Protein AF-T0NHZ6-F1 (afdb_monomer_lite)

Sequence (101 aa):
MACGNTIKGKNELISWKSNNWYEREDGLIEIINFSCERIVLNEKYKLIWEAIDYEIDVEELWEFCKNTFDKEEFIERLELMTEKDIICIENKDDSYNRLFG

pLDDT: mean 86.61, std 16.37, range [36.56, 97.88]

Radius of gyration: 13.78 Å; chains: 1; bounding box: 25×46×28 Å

Foldseek 3Di:
DQPPDQCPQPQKKKFFQFPAWDQDPVRWIWTQAPVRDIDTDDPLLRQLVVLCVGMDRSNSSCVSCVVPDPPVRVSVSVVVCSVVRGMDMDRNVVVVVVVPD

Secondary structure (DSSP, 8-state):
--------STTEEEEES---EEE-TTS-EEEE-TT--EEEEPHHHHHHHHHHTTEEEHHHHHHHHTTTS-HHHHHHHHHHHHHTTSEEEEEHHHHHHHHH-

Structure (mmCIF, N/CA/C/O backbone):
data_AF-T0NHZ6-F1
#
_entry.id   AF-T0NHZ6-F1
#
loop_
_atom_site.group_PDB
_atom_site.id
_atom_site.type_symbol
_atom_site.label_atom_id
_atom_site.label_alt_id
_atom_site.label_comp_id
_atom_site.label_asym_id
_atom_site.label_entity_id
_atom_site.label_seq_id
_atom_site.pdbx_PDB_ins_code
_atom_site.Cartn_x
_atom_site.Cartn_y
_atom_site.Cartn_z
_atom_site.occupancy
_atom_site.B_iso_or_equiv
_atom_site.auth_seq_id
_atom_site.auth_comp_id
_atom_site.auth_asym_id
_atom_site.auth_atom_id
_atom_site.pdbx_PDB_model_num
ATOM 1 N N . MET A 1 1 ? 8.150 17.021 -6.174 1.00 38.72 1 MET A N 1
ATOM 2 C CA . MET A 1 1 ? 7.147 17.381 -5.151 1.00 38.72 1 MET A CA 1
ATOM 3 C C . MET A 1 1 ? 6.856 16.113 -4.379 1.00 38.72 1 MET A C 1
ATOM 5 O O . MET A 1 1 ? 6.309 15.194 -4.966 1.00 38.72 1 MET A O 1
ATOM 9 N N . ALA A 1 2 ? 7.347 16.013 -3.147 1.00 36.56 2 ALA A N 1
ATOM 10 C CA . ALA A 1 2 ? 7.106 14.853 -2.298 1.00 36.56 2 ALA A CA 1
ATOM 11 C C . ALA A 1 2 ? 5.736 15.028 -1.628 1.00 36.56 2 ALA A C 1
ATOM 13 O O . ALA A 1 2 ? 5.526 16.023 -0.933 1.00 36.56 2 ALA A O 1
ATOM 14 N N . CYS A 1 3 ? 4.805 14.105 -1.869 1.00 43.16 3 CYS A N 1
ATOM 15 C CA . CYS A 1 3 ? 3.558 14.011 -1.115 1.00 43.16 3 CYS A CA 1
ATOM 16 C C . CYS A 1 3 ? 3.887 13.431 0.265 1.00 43.16 3 CYS A C 1
ATOM 18 O O . CYS A 1 3 ? 3.837 12.226 0.462 1.00 43.16 3 CYS A O 1
ATOM 20 N N . GLY A 1 4 ? 4.312 14.285 1.193 1.00 44.97 4 GLY A N 1
ATOM 21 C CA . GLY A 1 4 ? 4.453 13.941 2.605 1.00 44.97 4 GLY A CA 1
ATOM 22 C C . GLY A 1 4 ? 3.280 14.521 3.379 1.00 44.97 4 GLY A C 1
ATOM 23 O O . GLY A 1 4 ? 3.423 15.582 3.977 1.00 44.97 4 GLY A O 1
ATOM 24 N N . ASN A 1 5 ? 2.125 13.860 3.331 1.00 53.09 5 ASN A N 1
ATOM 25 C CA . ASN A 1 5 ? 0.998 14.161 4.208 1.00 53.09 5 ASN A CA 1
ATOM 26 C C . ASN A 1 5 ? 0.732 12.925 5.067 1.00 53.09 5 ASN A C 1
ATOM 28 O O . ASN A 1 5 ? 0.470 11.850 4.540 1.00 53.09 5 ASN A O 1
ATOM 32 N N . THR A 1 6 ? 0.824 13.088 6.388 1.00 61.16 6 THR A N 1
ATOM 33 C CA . THR A 1 6 ? 0.359 12.101 7.368 1.00 61.16 6 THR A CA 1
ATOM 34 C C . THR A 1 6 ? -1.088 11.734 7.053 1.00 61.16 6 THR A C 1
ATOM 36 O O . THR A 1 6 ? -1.927 12.634 7.004 1.00 61.16 6 THR A O 1
ATOM 39 N N . ILE A 1 7 ? -1.366 10.445 6.856 1.00 66.00 7 ILE A N 1
ATOM 40 C CA . ILE A 1 7 ? -2.695 9.922 6.513 1.00 66.00 7 ILE A CA 1
ATOM 41 C C . ILE A 1 7 ? -3.667 10.264 7.648 1.00 66.00 7 ILE A C 1
ATOM 43 O O . ILE A 1 7 ? -3.497 9.813 8.785 1.00 66.00 7 ILE A O 1
ATOM 47 N N . LYS A 1 8 ? -4.680 11.091 7.369 1.00 64.81 8 LYS A N 1
ATOM 48 C CA . LYS A 1 8 ? -5.696 11.505 8.357 1.00 64.81 8 LYS A CA 1
ATOM 49 C C . LYS A 1 8 ? -6.967 10.661 8.283 1.00 64.81 8 LYS A C 1
ATOM 51 O O . LYS A 1 8 ? -7.797 10.737 9.192 1.00 64.81 8 LYS A O 1
ATOM 56 N N . GLY A 1 9 ? -7.126 9.857 7.237 1.00 62.38 9 GLY A N 1
ATOM 57 C CA . GLY A 1 9 ? -8.225 8.917 7.033 1.00 62.38 9 GLY A CA 1
ATOM 58 C C . GLY A 1 9 ? -9.494 9.545 6.459 1.00 62.38 9 GLY A C 1
ATOM 59 O O . GLY A 1 9 ? -10.162 8.903 5.664 1.00 62.38 9 GLY A O 1
ATOM 60 N N . LYS A 1 10 ? -9.825 10.797 6.801 1.00 69.69 10 LYS A N 1
ATOM 61 C CA . LYS A 1 10 ? -11.023 11.489 6.292 1.00 69.69 10 LYS A CA 1
ATOM 62 C C . LYS A 1 10 ? -10.731 12.302 5.037 1.00 69.69 10 LYS A C 1
ATOM 64 O O . LYS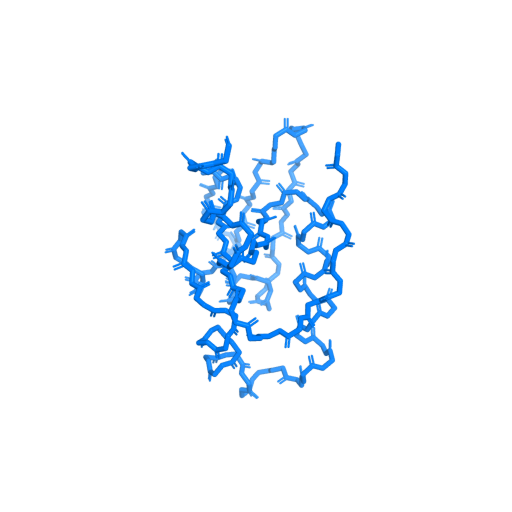 A 1 10 ? -9.784 13.084 5.033 1.00 69.69 10 LYS A O 1
ATOM 69 N N . ASN A 1 11 ? -11.615 12.187 4.042 1.00 81.44 11 ASN A N 1
ATOM 70 C CA . ASN A 1 11 ? -11.543 12.886 2.752 1.00 81.44 11 ASN A CA 1
ATOM 71 C C . ASN A 1 11 ? -10.262 12.585 1.954 1.00 81.44 11 ASN A C 1
ATOM 73 O O . ASN A 1 11 ? -9.803 13.429 1.189 1.00 81.44 11 ASN A O 1
ATOM 77 N N . GLU A 1 12 ? -9.681 11.398 2.118 1.00 90.00 12 GLU A N 1
ATOM 78 C CA . GLU A 1 12 ? -8.493 10.967 1.381 1.00 90.00 12 GLU A CA 1
ATOM 79 C C . GLU A 1 12 ? -8.853 9.813 0.433 1.00 90.00 12 GLU A C 1
ATOM 81 O O . GLU A 1 12 ? -9.505 8.851 0.841 1.00 90.00 12 GLU A O 1
ATOM 86 N N . LEU A 1 13 ? -8.429 9.924 -0.828 1.00 92.94 13 LEU A N 1
ATOM 87 C CA . LEU A 1 13 ? -8.479 8.862 -1.833 1.00 92.94 13 LEU A CA 1
ATOM 88 C C . LEU A 1 13 ? -7.102 8.240 -1.984 1.00 92.94 13 LEU A C 1
ATOM 90 O O . LEU A 1 13 ? -6.097 8.951 -2.013 1.00 92.94 13 LEU A O 1
ATOM 94 N N . ILE A 1 14 ? -7.075 6.923 -2.137 1.00 93.94 14 ILE A N 1
ATOM 95 C CA . ILE A 1 14 ? -5.896 6.175 -2.547 1.00 93.94 14 ILE A CA 1
ATOM 96 C C . ILE A 1 14 ? -6.119 5.710 -3.974 1.00 93.94 14 ILE A C 1
ATOM 98 O O . ILE A 1 14 ? -7.149 5.113 -4.265 1.00 93.94 14 ILE A O 1
ATOM 102 N N . SER A 1 15 ? -5.137 5.923 -4.842 1.00 95.62 15 SER A N 1
ATOM 103 C CA . SER A 1 15 ? -5.163 5.409 -6.210 1.00 95.62 15 SER A CA 1
ATOM 104 C C . SER A 1 15 ? -3.845 4.753 -6.590 1.00 95.62 15 SER A C 1
ATOM 106 O O . SER A 1 15 ? -2.779 5.060 -6.041 1.00 95.62 15 SER A O 1
ATOM 108 N N . TRP A 1 16 ? -3.897 3.818 -7.534 1.00 95.88 16 TRP A N 1
ATOM 109 C CA . TRP A 1 16 ? -2.683 3.256 -8.114 1.00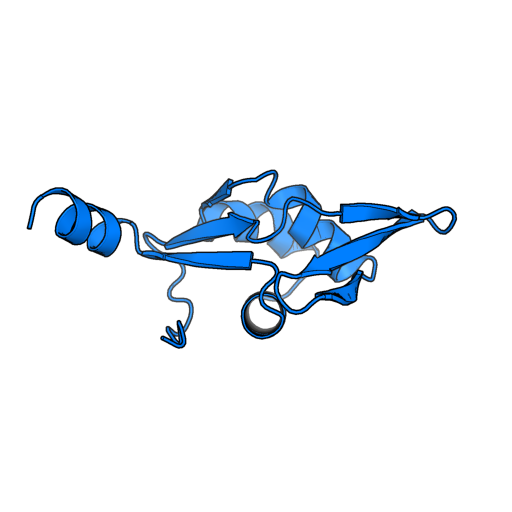 95.88 16 TRP A CA 1
ATOM 110 C C . TRP A 1 16 ? -1.925 4.325 -8.897 1.00 95.88 16 TRP A C 1
ATOM 112 O O . TRP A 1 16 ? -2.484 5.036 -9.730 1.00 95.88 16 TRP A O 1
ATOM 122 N N . LYS A 1 17 ? -0.611 4.396 -8.684 1.00 93.88 17 LYS A N 1
ATOM 123 C CA . LYS A 1 17 ? 0.273 5.192 -9.540 1.00 93.88 17 LYS A CA 1
ATOM 124 C C . LYS A 1 17 ? 0.716 4.422 -10.771 1.00 93.88 17 LYS A C 1
ATOM 126 O O . LYS A 1 17 ? 0.829 5.011 -11.839 1.00 93.88 17 LYS A O 1
ATOM 131 N N . SER A 1 18 ? 0.966 3.121 -10.639 1.00 89.62 18 SER A N 1
ATOM 132 C CA . SER A 1 18 ? 1.446 2.292 -11.745 1.00 89.62 18 SER A CA 1
ATOM 133 C C . SER A 1 18 ? 0.399 1.279 -12.193 1.00 89.62 18 SER A C 1
ATOM 135 O O . SER A 1 18 ? -0.055 0.452 -11.410 1.00 89.62 18 SER A O 1
ATOM 137 N N . ASN A 1 19 ? 0.098 1.294 -13.493 1.00 90.12 19 ASN A N 1
ATOM 138 C CA . ASN A 1 19 ? -0.680 0.247 -14.163 1.00 90.12 19 ASN A CA 1
ATOM 139 C C . ASN A 1 19 ? 0.208 -0.884 -14.709 1.00 90.12 19 ASN A C 1
ATOM 141 O O . ASN A 1 19 ? -0.291 -1.801 -15.355 1.00 90.12 19 ASN A O 1
ATOM 145 N N . ASN A 1 20 ? 1.526 -0.809 -14.504 1.00 94.44 20 ASN A N 1
ATOM 146 C CA . ASN A 1 20 ? 2.461 -1.825 -14.967 1.00 94.44 20 ASN A CA 1
ATOM 147 C C . ASN A 1 20 ? 2.714 -2.843 -13.855 1.00 94.44 20 ASN A C 1
ATOM 149 O O . ASN A 1 20 ? 3.717 -2.772 -13.142 1.00 94.44 20 ASN A O 1
ATOM 153 N N . TRP A 1 21 ? 1.768 -3.759 -13.694 1.00 96.50 21 TRP A N 1
ATOM 154 C CA . TRP A 1 21 ? 1.842 -4.831 -12.715 1.00 96.50 21 TRP A CA 1
ATOM 155 C C . TRP A 1 21 ? 1.292 -6.136 -13.285 1.00 96.50 21 TRP A C 1
ATOM 157 O O . TRP A 1 21 ? 0.541 -6.140 -14.261 1.00 96.50 21 TRP A O 1
ATOM 167 N N . TYR A 1 22 ? 1.693 -7.252 -12.685 1.00 96.38 22 TYR A N 1
ATOM 168 C CA . TYR A 1 22 ? 1.172 -8.576 -13.010 1.00 96.38 22 TYR A CA 1
ATOM 169 C C . TYR A 1 22 ? 1.281 -9.514 -11.805 1.00 96.38 22 TYR A C 1
ATOM 171 O O . TYR A 1 22 ? 2.116 -9.321 -10.917 1.00 96.38 22 TYR A O 1
ATOM 179 N N . GLU A 1 23 ? 0.443 -10.549 -11.786 1.00 96.38 23 GLU A N 1
ATOM 180 C CA . GLU A 1 23 ? 0.572 -11.662 -10.847 1.00 96.38 23 GLU A CA 1
ATOM 181 C C . GLU A 1 23 ? 1.615 -12.662 -11.367 1.00 96.38 23 GLU A C 1
ATOM 183 O O . GLU A 1 23 ? 1.606 -13.063 -12.534 1.00 96.38 23 GLU A O 1
ATOM 188 N N . ARG A 1 24 ? 2.558 -13.029 -10.503 1.00 95.69 24 ARG A N 1
ATOM 189 C CA . ARG A 1 24 ? 3.646 -13.970 -10.776 1.00 95.69 24 ARG A CA 1
ATOM 190 C C . ARG A 1 24 ? 3.173 -15.415 -10.608 1.00 95.69 24 ARG A C 1
ATOM 192 O O . ARG A 1 24 ? 2.154 -15.694 -9.988 1.00 95.69 24 ARG A O 1
ATOM 199 N N . GLU A 1 25 ? 3.973 -16.360 -11.101 1.00 95.25 25 GLU A N 1
ATOM 200 C CA . GLU A 1 25 ? 3.699 -17.801 -10.964 1.00 95.25 25 GLU A CA 1
ATOM 201 C C . GLU A 1 25 ? 3.631 -18.284 -9.504 1.00 95.25 25 GLU A C 1
ATOM 203 O O . GLU A 1 25 ? 2.987 -19.290 -9.220 1.00 95.25 25 GLU A O 1
ATOM 208 N N . ASP A 1 26 ? 4.285 -17.574 -8.578 1.00 93.75 26 ASP A N 1
ATOM 209 C CA . ASP A 1 26 ? 4.236 -17.848 -7.138 1.00 93.75 26 ASP A CA 1
ATOM 210 C C . ASP A 1 26 ? 3.011 -17.228 -6.439 1.00 93.75 26 ASP A C 1
ATOM 212 O O . ASP A 1 26 ? 2.885 -17.350 -5.223 1.00 93.75 26 ASP A O 1
ATOM 216 N N . GLY A 1 27 ? 2.102 -16.594 -7.189 1.00 92.69 27 GLY A N 1
ATOM 217 C CA . GLY A 1 27 ? 0.895 -15.951 -6.668 1.00 92.69 27 GLY A CA 1
ATOM 218 C C . GLY A 1 27 ? 1.133 -14.571 -6.051 1.00 92.69 27 GLY A C 1
ATOM 219 O O . GLY A 1 27 ? 0.196 -13.966 -5.537 1.00 92.69 27 GLY A O 1
ATOM 220 N N . LEU A 1 28 ? 2.359 -14.042 -6.089 1.00 95.38 28 LEU A N 1
ATOM 221 C CA . LEU A 1 28 ? 2.658 -12.686 -5.622 1.00 95.38 28 LEU A CA 1
ATOM 222 C C . LEU A 1 28 ? 2.448 -11.656 -6.736 1.00 95.38 28 LEU A C 1
ATOM 224 O O . LEU A 1 28 ? 2.509 -11.980 -7.919 1.00 95.38 28 LEU A O 1
ATOM 228 N N . ILE A 1 29 ? 2.264 -10.389 -6.369 1.00 97.19 29 ILE A N 1
ATOM 229 C CA . ILE A 1 29 ? 2.166 -9.291 -7.341 1.00 97.19 29 ILE A CA 1
ATOM 230 C C . ILE A 1 29 ? 3.540 -8.645 -7.531 1.00 97.19 29 ILE A C 1
ATOM 232 O O . ILE A 1 29 ? 4.218 -8.323 -6.554 1.00 97.19 29 ILE A O 1
ATOM 236 N N . GLU A 1 30 ? 3.945 -8.427 -8.782 1.00 97.88 30 GLU A N 1
ATOM 237 C CA . GLU A 1 30 ? 5.087 -7.578 -9.136 1.00 97.88 30 GLU A CA 1
ATOM 238 C C . GLU A 1 30 ? 4.601 -6.303 -9.816 1.00 97.88 30 GLU A C 1
ATOM 240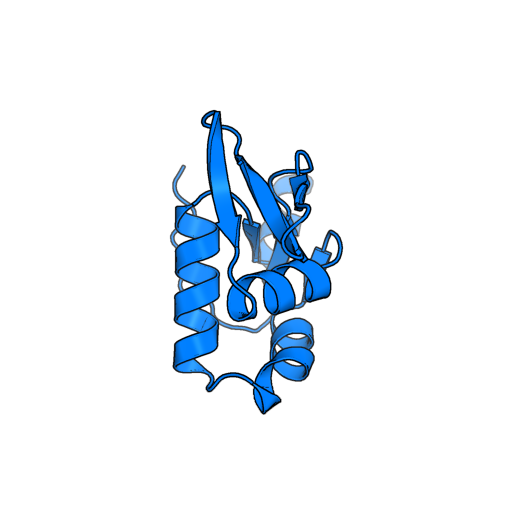 O O . GLU A 1 30 ? 3.817 -6.350 -10.762 1.00 97.88 30 GLU A O 1
ATOM 245 N N . ILE A 1 31 ? 5.097 -5.166 -9.335 1.00 97.81 31 ILE A N 1
ATOM 246 C CA . ILE A 1 31 ? 4.815 -3.835 -9.868 1.00 97.81 31 ILE A CA 1
ATOM 247 C C . ILE A 1 31 ? 6.124 -3.232 -10.355 1.00 97.81 31 ILE A C 1
ATOM 249 O O . ILE A 1 31 ? 7.134 -3.254 -9.649 1.00 97.81 31 ILE A O 1
ATOM 253 N N . ILE A 1 32 ? 6.096 -2.649 -11.547 1.00 96.25 32 ILE A N 1
ATOM 254 C CA . ILE A 1 32 ? 7.177 -1.815 -12.062 1.00 96.25 32 ILE A CA 1
ATOM 255 C C . ILE A 1 32 ? 6.744 -0.359 -11.876 1.00 96.25 32 ILE A C 1
ATOM 257 O O . ILE A 1 32 ? 5.799 0.097 -12.525 1.00 96.25 32 ILE A O 1
ATOM 261 N N . ASN A 1 33 ? 7.389 0.373 -10.965 1.00 93.56 33 ASN A N 1
ATOM 262 C CA . ASN A 1 33 ? 7.051 1.781 -10.720 1.00 93.56 33 ASN A CA 1
ATOM 263 C C . ASN A 1 33 ? 7.608 2.709 -11.822 1.00 93.56 33 ASN A C 1
ATOM 265 O O . ASN A 1 33 ? 8.344 2.281 -12.717 1.00 93.56 33 ASN A O 1
ATOM 269 N N . PHE A 1 34 ? 7.293 4.007 -11.756 1.00 90.06 34 PHE A N 1
ATOM 270 C CA . PHE A 1 34 ? 7.770 4.992 -12.741 1.00 90.06 34 PHE A CA 1
ATOM 271 C C . PHE A 1 34 ? 9.290 5.181 -12.748 1.00 90.06 34 PHE A C 1
ATOM 273 O O . PHE A 1 34 ? 9.853 5.625 -13.749 1.00 90.06 34 PHE A O 1
ATOM 280 N N . SER A 1 35 ? 9.964 4.798 -11.663 1.00 92.94 35 SER A N 1
ATOM 281 C CA . SER A 1 35 ? 11.425 4.793 -11.562 1.00 92.94 35 SER A CA 1
ATOM 282 C C . SER A 1 35 ? 12.057 3.506 -12.112 1.00 92.94 35 SER A C 1
ATOM 284 O O . SER A 1 35 ? 13.262 3.309 -11.972 1.00 92.94 35 SER A O 1
ATOM 286 N N . CYS A 1 36 ? 11.268 2.638 -12.761 1.00 93.38 36 CYS A N 1
ATOM 2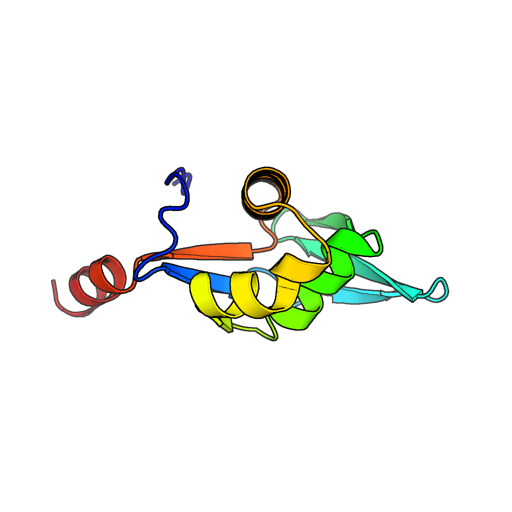87 C CA . CYS A 1 36 ? 11.684 1.329 -13.275 1.00 93.38 36 CYS A CA 1
ATOM 288 C C . CYS A 1 36 ? 12.183 0.358 -12.185 1.00 93.38 36 CYS A C 1
ATOM 290 O O . CYS A 1 36 ? 12.870 -0.619 -12.492 1.00 93.38 36 CYS A O 1
ATOM 292 N N . GLU A 1 37 ? 11.837 0.604 -10.919 1.00 95.88 37 GLU A N 1
ATOM 293 C CA . GLU A 1 37 ? 12.077 -0.324 -9.815 1.00 95.88 37 GLU A CA 1
ATOM 294 C C . GLU A 1 37 ? 11.031 -1.441 -9.860 1.00 95.88 37 GLU A C 1
ATOM 296 O O . GLU A 1 37 ? 9.842 -1.188 -10.062 1.00 95.88 37 GLU A O 1
ATOM 301 N N . ARG A 1 38 ? 11.486 -2.682 -9.662 1.00 96.62 38 ARG A N 1
ATOM 302 C CA . ARG A 1 38 ? 10.622 -3.858 -9.530 1.00 96.62 38 ARG A CA 1
ATOM 303 C C . ARG A 1 38 ? 10.324 -4.092 -8.060 1.00 96.62 38 ARG A C 1
ATOM 305 O O . ARG A 1 38 ? 11.241 -4.331 -7.275 1.00 96.62 38 ARG A O 1
ATOM 312 N N . ILE A 1 39 ? 9.051 -4.046 -7.703 1.00 97.31 39 ILE A N 1
ATOM 313 C CA . ILE A 1 39 ? 8.574 -4.179 -6.331 1.00 97.31 39 ILE A CA 1
ATOM 314 C C . ILE A 1 39 ? 7.681 -5.410 -6.268 1.00 97.31 39 ILE A C 1
ATOM 316 O O . ILE A 1 39 ? 6.664 -5.480 -6.953 1.00 97.31 39 ILE A O 1
ATOM 320 N N . VAL A 1 40 ? 8.068 -6.383 -5.447 1.00 97.31 40 VAL A N 1
ATOM 321 C CA . VAL A 1 40 ? 7.274 -7.592 -5.210 1.00 97.31 40 VAL A CA 1
ATOM 322 C C . VAL A 1 40 ? 6.485 -7.413 -3.922 1.00 97.31 40 VAL A C 1
ATOM 324 O O . VAL A 1 40 ? 7.065 -7.201 -2.854 1.00 97.31 40 VAL A O 1
ATOM 327 N N . LEU A 1 41 ? 5.165 -7.509 -4.021 1.00 97.31 41 LEU A N 1
ATOM 328 C CA . LEU A 1 41 ? 4.260 -7.432 -2.886 1.00 97.31 41 LEU A CA 1
ATOM 329 C C . LEU A 1 41 ? 4.121 -8.812 -2.243 1.00 97.31 41 LEU A C 1
ATOM 331 O O . LEU A 1 41 ? 3.788 -9.786 -2.912 1.00 97.31 41 LEU A O 1
ATOM 335 N N . ASN A 1 42 ? 4.352 -8.895 -0.933 1.00 93.88 42 ASN A N 1
ATOM 336 C CA . ASN A 1 42 ? 3.966 -10.078 -0.162 1.00 93.88 42 ASN A CA 1
ATOM 337 C C . ASN A 1 42 ? 2.437 -10.129 0.025 1.00 93.88 42 ASN A C 1
ATOM 339 O O . ASN A 1 42 ? 1.752 -9.154 -0.264 1.00 93.88 42 ASN A O 1
ATOM 343 N N . GLU A 1 43 ? 1.916 -11.219 0.588 1.00 94.44 43 GLU A N 1
ATOM 344 C CA . GLU A 1 43 ? 0.473 -11.428 0.816 1.00 94.44 43 GLU A CA 1
ATOM 345 C C . GLU A 1 43 ? -0.247 -10.243 1.481 1.00 94.44 43 GLU A C 1
ATOM 347 O O . GLU A 1 43 ? -1.351 -9.872 1.092 1.00 94.44 43 GLU A O 1
ATOM 352 N N . LYS A 1 44 ? 0.389 -9.600 2.468 1.00 95.12 44 LYS A N 1
ATOM 353 C CA . LYS A 1 44 ? -0.200 -8.453 3.169 1.00 95.12 44 LYS A CA 1
ATOM 354 C C . LYS A 1 44 ? -0.301 -7.223 2.258 1.00 95.12 44 LYS A C 1
ATOM 356 O O . LYS A 1 44 ? -1.332 -6.561 2.248 1.00 95.12 44 LYS A O 1
ATOM 361 N N . TYR A 1 45 ? 0.744 -6.910 1.494 1.00 96.62 45 TYR A N 1
ATOM 362 C CA . TYR A 1 45 ? 0.694 -5.793 0.543 1.00 96.62 45 TYR A CA 1
ATOM 363 C C . TYR A 1 45 ? -0.169 -6.109 -0.682 1.00 96.62 45 TYR A C 1
ATOM 365 O O . TYR A 1 45 ? -0.819 -5.206 -1.197 1.00 96.62 45 TYR A O 1
ATOM 373 N N . LYS A 1 46 ? -0.212 -7.376 -1.115 1.00 95.88 46 LYS A N 1
ATOM 374 C CA . LYS A 1 46 ? -1.110 -7.866 -2.167 1.00 95.88 46 LYS A CA 1
ATOM 375 C C . LYS A 1 46 ? -2.564 -7.593 -1.790 1.00 95.88 46 LYS A C 1
ATOM 377 O O . LYS A 1 46 ? -3.268 -6.970 -2.571 1.00 95.88 46 LYS A O 1
ATOM 382 N N . LEU A 1 47 ? -2.965 -7.947 -0.566 1.00 96.19 47 LEU A N 1
ATOM 383 C CA . LEU A 1 47 ? -4.315 -7.690 -0.059 1.00 96.19 47 LEU A CA 1
ATOM 384 C C . LEU A 1 47 ? -4.699 -6.205 -0.150 1.00 96.19 47 LEU A C 1
ATOM 386 O O . LEU A 1 47 ? -5.794 -5.883 -0.594 1.00 96.19 47 LEU A O 1
ATOM 390 N N . ILE A 1 48 ? -3.798 -5.304 0.259 1.00 96.94 48 ILE A N 1
ATOM 391 C CA . ILE A 1 48 ? -4.032 -3.853 0.177 1.00 96.94 48 ILE A CA 1
ATOM 392 C C . ILE A 1 48 ? -4.118 -3.408 -1.288 1.00 96.94 48 ILE A C 1
ATOM 394 O O . ILE A 1 48 ? -5.015 -2.657 -1.648 1.00 96.94 48 ILE A O 1
ATOM 398 N N . TRP A 1 49 ? -3.196 -3.873 -2.134 1.00 96.88 49 TRP A N 1
ATOM 399 C CA . TRP A 1 49 ? -3.140 -3.516 -3.550 1.00 96.88 49 TRP A CA 1
ATOM 400 C C . TRP A 1 49 ? -4.412 -3.899 -4.302 1.00 96.88 49 TRP A C 1
ATOM 402 O O . TRP A 1 49 ? -4.981 -3.063 -4.999 1.00 96.88 49 TRP A O 1
ATOM 412 N N . GLU A 1 50 ? -4.864 -5.140 -4.133 1.00 95.56 50 GLU A N 1
ATOM 413 C CA . GLU A 1 50 ? -6.075 -5.661 -4.766 1.00 95.56 50 GLU A CA 1
ATOM 414 C C . GLU A 1 50 ? -7.333 -4.966 -4.244 1.00 95.56 50 GLU A C 1
ATOM 416 O O . GLU A 1 50 ? -8.240 -4.699 -5.023 1.00 95.56 50 GLU A O 1
ATOM 421 N N . ALA A 1 51 ? -7.373 -4.621 -2.954 1.00 96.56 51 ALA A N 1
ATOM 422 C CA . ALA A 1 51 ? -8.497 -3.898 -2.366 1.00 96.56 51 ALA A CA 1
ATOM 423 C C . ALA A 1 51 ? -8.627 -2.454 -2.873 1.00 96.56 51 ALA A C 1
ATOM 425 O O . ALA A 1 51 ? -9.726 -1.914 -2.844 1.00 96.56 51 ALA A O 1
ATOM 426 N N . ILE A 1 52 ? -7.532 -1.830 -3.326 1.00 96.06 52 ILE A N 1
ATOM 427 C CA . ILE A 1 52 ? -7.588 -0.487 -3.921 1.00 96.06 52 ILE A CA 1
ATOM 428 C C . ILE A 1 52 ? -8.323 -0.502 -5.262 1.00 96.06 52 ILE A C 1
ATOM 430 O O . ILE A 1 52 ? -9.005 0.471 -5.547 1.00 96.06 52 ILE A O 1
ATOM 434 N N . ASP A 1 53 ? -8.155 -1.558 -6.068 1.00 92.12 53 ASP A N 1
ATOM 435 C CA . ASP A 1 53 ? -8.774 -1.716 -7.396 1.00 92.12 53 ASP A CA 1
ATOM 436 C C . ASP A 1 53 ? -8.863 -0.393 -8.182 1.00 92.12 53 ASP A C 1
ATOM 438 O O . ASP A 1 53 ? -9.934 0.173 -8.387 1.00 92.12 53 ASP A O 1
ATOM 442 N N . TYR A 1 54 ? -7.697 0.129 -8.581 1.00 89.94 54 TYR A N 1
ATOM 443 C CA . TYR A 1 54 ? -7.501 1.444 -9.206 1.00 89.94 54 TYR A CA 1
ATOM 444 C C . TYR A 1 54 ? -7.689 2.661 -8.279 1.00 89.94 54 TYR A C 1
ATOM 446 O O . TYR A 1 54 ? -6.785 3.501 -8.238 1.00 89.94 54 TYR A O 1
ATOM 454 N N . GLU A 1 55 ? -8.795 2.773 -7.540 1.00 93.69 55 GLU A N 1
ATOM 455 C CA . GLU A 1 55 ? -9.068 3.894 -6.627 1.00 93.69 55 GLU A CA 1
ATOM 456 C C . GLU A 1 55 ? -10.067 3.529 -5.512 1.00 93.69 55 GLU A C 1
ATOM 458 O O . GLU A 1 55 ? -11.122 2.959 -5.781 1.00 93.69 55 GLU A O 1
ATOM 463 N N . ILE A 1 56 ? -9.776 3.933 -4.268 1.00 94.69 56 ILE A N 1
ATOM 464 C CA . ILE A 1 56 ? -10.633 3.691 -3.097 1.00 94.69 56 ILE A CA 1
ATOM 465 C C . ILE A 1 56 ? -10.516 4.808 -2.045 1.00 94.69 56 ILE A C 1
ATOM 467 O O . ILE A 1 56 ? -9.473 5.448 -1.897 1.00 94.69 56 ILE A O 1
ATOM 471 N N . ASP 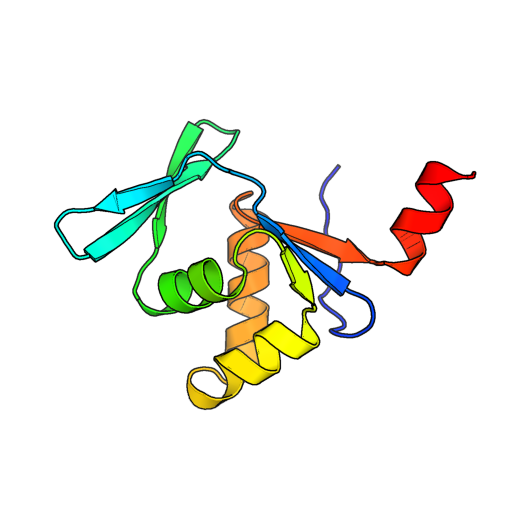A 1 57 ? -11.571 5.021 -1.258 1.00 93.62 57 ASP A N 1
ATOM 472 C CA . ASP A 1 57 ? -11.524 5.856 -0.054 1.00 93.62 57 ASP A CA 1
ATOM 473 C C . ASP A 1 57 ? -10.672 5.210 1.054 1.00 93.62 57 ASP A C 1
ATOM 475 O O . ASP A 1 57 ? -10.809 4.020 1.341 1.00 93.62 57 ASP A O 1
ATOM 479 N N . VAL A 1 58 ? -9.833 5.992 1.749 1.00 93.62 58 VAL A N 1
ATOM 480 C CA . VAL A 1 58 ? -8.984 5.462 2.843 1.00 93.62 58 VAL A CA 1
ATOM 481 C C . VAL A 1 58 ? -9.819 4.777 3.933 1.00 93.62 58 VAL A C 1
ATOM 483 O O . VAL A 1 58 ? -9.412 3.738 4.455 1.00 93.62 58 VAL A O 1
ATOM 486 N N . GLU A 1 59 ? -10.983 5.336 4.289 1.00 92.88 59 GLU A N 1
ATOM 487 C CA . GLU A 1 59 ? -11.873 4.728 5.291 1.00 92.88 59 GLU A CA 1
ATOM 488 C C . GLU A 1 59 ? -12.449 3.393 4.806 1.00 92.88 59 GLU A C 1
ATOM 490 O O . GLU A 1 59 ? -12.520 2.445 5.586 1.00 92.88 59 GLU A O 1
ATOM 495 N N . GLU A 1 60 ? -12.815 3.294 3.527 1.00 94.06 60 GLU A N 1
ATOM 496 C CA . GLU A 1 60 ? -13.344 2.062 2.938 1.00 94.06 60 GLU A CA 1
ATOM 497 C C . GLU A 1 60 ? -12.264 0.977 2.865 1.00 94.06 60 GLU A C 1
ATOM 499 O O . GLU A 1 60 ? -12.492 -0.161 3.284 1.00 94.06 60 GLU A O 1
ATOM 504 N N . LEU A 1 61 ? -11.051 1.348 2.448 1.00 95.31 61 LEU A N 1
ATOM 505 C CA . LEU A 1 61 ? -9.901 0.450 2.449 1.00 95.31 61 LEU A CA 1
ATOM 506 C C . LEU A 1 61 ? -9.567 -0.037 3.865 1.00 95.31 61 LEU A C 1
ATOM 508 O O . LEU A 1 61 ? -9.301 -1.222 4.072 1.00 95.31 61 LEU A O 1
ATOM 512 N N . TRP A 1 62 ? -9.618 0.850 4.863 1.00 95.31 62 TRP A N 1
ATOM 513 C CA . TRP A 1 62 ? -9.429 0.457 6.257 1.00 95.31 62 TRP A CA 1
ATOM 514 C C . TRP A 1 62 ? -10.507 -0.530 6.716 1.00 95.31 62 TRP A C 1
ATOM 516 O O . TRP A 1 62 ? -10.183 -1.548 7.326 1.00 95.31 62 TRP A O 1
ATOM 526 N N . GLU A 1 63 ? -11.778 -0.281 6.403 1.00 95.44 63 GLU A N 1
ATOM 527 C CA . GLU A 1 63 ? -12.875 -1.180 6.766 1.00 95.44 63 GLU A CA 1
ATOM 528 C C . GLU A 1 63 ? -12.722 -2.580 6.153 1.00 95.44 63 GLU A C 1
ATOM 530 O O . GLU A 1 63 ? -13.060 -3.569 6.810 1.00 95.44 63 GLU A O 1
ATOM 535 N N . PHE A 1 64 ? -12.153 -2.676 4.948 1.00 95.50 64 PHE A N 1
ATOM 536 C CA . PHE A 1 64 ? -11.798 -3.945 4.313 1.00 95.50 64 PHE A CA 1
ATOM 537 C C . PHE A 1 64 ? -10.622 -4.641 5.024 1.00 95.50 64 PHE A C 1
ATOM 539 O O . PHE A 1 64 ? -10.654 -5.845 5.287 1.00 95.50 64 PHE A O 1
ATOM 546 N N . CYS A 1 65 ? -9.590 -3.880 5.387 1.00 95.25 65 CYS A N 1
ATOM 547 C CA . CYS A 1 65 ? -8.324 -4.393 5.907 1.00 95.25 65 CYS A CA 1
ATOM 548 C C . CYS A 1 65 ? -8.288 -4.618 7.436 1.00 95.25 65 CYS A C 1
ATOM 550 O O . CYS A 1 65 ? -7.441 -5.371 7.923 1.00 95.25 65 CYS A O 1
ATOM 552 N N . LYS A 1 66 ? -9.200 -4.028 8.218 1.00 95.00 66 LYS A N 1
ATOM 553 C CA . LYS A 1 66 ? -9.145 -3.990 9.699 1.00 95.00 66 LYS A CA 1
ATOM 554 C C . LYS A 1 66 ? -9.152 -5.341 10.419 1.00 95.00 66 LYS A C 1
ATOM 556 O O . LYS A 1 66 ? -8.816 -5.411 11.595 1.00 95.00 66 LYS A O 1
ATOM 561 N N . ASN A 1 67 ? -9.578 -6.414 9.750 1.00 96.19 67 ASN A N 1
ATOM 562 C CA . ASN A 1 67 ? -9.542 -7.765 10.323 1.00 96.19 67 ASN A CA 1
ATOM 563 C C . ASN A 1 67 ? -8.155 -8.420 10.195 1.00 96.19 67 ASN A C 1
ATOM 565 O O . ASN A 1 67 ? -7.898 -9.442 10.830 1.00 96.19 67 ASN A O 1
ATOM 569 N N . THR A 1 68 ? -7.278 -7.857 9.363 1.00 96.19 68 THR A N 1
ATOM 570 C CA . THR A 1 68 ? -5.940 -8.383 9.060 1.00 96.19 68 THR A CA 1
ATOM 571 C C . THR A 1 68 ? -4.829 -7.533 9.668 1.00 96.19 68 THR A C 1
ATOM 573 O O . THR A 1 68 ? -3.773 -8.073 10.001 1.00 96.19 68 THR A O 1
ATOM 576 N N . PHE A 1 69 ? -5.062 -6.230 9.820 1.00 94.50 69 PHE A N 1
ATOM 577 C CA . PHE A 1 69 ? -4.089 -5.267 10.326 1.00 94.50 69 PHE A CA 1
ATOM 578 C C . PHE A 1 69 ? -4.658 -4.516 11.521 1.00 94.50 69 PHE A C 1
ATOM 580 O O . PHE A 1 69 ? -5.849 -4.202 11.550 1.00 94.50 69 PHE A O 1
ATOM 587 N N . ASP A 1 70 ? -3.797 -4.154 12.467 1.00 95.44 70 ASP A N 1
ATOM 588 C CA . ASP A 1 70 ? -4.109 -3.020 13.325 1.00 95.44 70 ASP A CA 1
ATOM 589 C C . ASP A 1 70 ? -3.940 -1.699 12.550 1.00 95.44 70 ASP A C 1
ATOM 591 O O . ASP A 1 70 ? -3.412 -1.650 11.434 1.00 95.44 70 ASP A O 1
ATOM 595 N N . LYS A 1 71 ? -4.460 -0.612 13.126 1.00 90.94 71 LYS A N 1
ATOM 596 C CA . LYS A 1 71 ? -4.516 0.677 12.434 1.00 90.94 71 LYS A CA 1
ATOM 597 C C . LYS A 1 71 ? -3.127 1.273 12.192 1.00 90.94 71 LYS A C 1
ATOM 599 O O . LYS A 1 71 ? -2.941 1.941 11.179 1.00 90.94 71 LYS A O 1
ATOM 604 N N . GLU A 1 72 ? -2.179 1.051 13.099 1.00 93.06 72 GLU A N 1
ATOM 605 C CA . GLU A 1 72 ? -0.809 1.551 12.957 1.00 93.06 72 GLU A CA 1
ATOM 606 C C . GLU A 1 72 ? -0.096 0.775 11.840 1.00 93.06 72 GLU A C 1
ATOM 608 O O . GLU A 1 72 ? 0.396 1.387 10.895 1.00 93.06 72 GLU A O 1
ATOM 613 N N . GLU A 1 73 ? -0.190 -0.561 11.853 1.00 94.25 73 GLU A N 1
ATOM 614 C CA . GLU A 1 73 ? 0.323 -1.454 10.804 1.00 94.25 73 GLU A CA 1
ATOM 615 C C . GLU A 1 73 ? -0.213 -1.093 9.411 1.00 94.25 73 GLU A C 1
ATOM 617 O O . GLU A 1 73 ? 0.487 -1.245 8.407 1.00 94.25 73 GLU A O 1
ATOM 622 N N . PHE A 1 74 ? -1.486 -0.709 9.326 1.00 94.81 74 PHE A N 1
ATOM 623 C CA . PHE A 1 74 ? -2.130 -0.324 8.075 1.00 94.81 74 PHE A CA 1
ATOM 624 C C . PHE A 1 74 ? -1.559 0.989 7.533 1.00 94.81 74 PHE A C 1
ATOM 626 O O . PHE A 1 74 ? -1.186 1.060 6.361 1.00 94.81 74 PHE A O 1
ATOM 633 N N . ILE A 1 75 ? -1.438 2.004 8.393 1.00 93.44 75 ILE A N 1
ATOM 634 C CA . ILE A 1 75 ? -0.887 3.313 8.021 1.00 93.44 75 ILE A CA 1
ATOM 635 C C . ILE A 1 75 ? 0.574 3.172 7.584 1.00 93.44 75 ILE A C 1
ATOM 637 O O . ILE A 1 75 ? 0.916 3.631 6.497 1.00 93.44 75 ILE A O 1
ATOM 641 N N . GLU A 1 76 ? 1.406 2.466 8.355 1.00 94.50 76 GLU A N 1
ATOM 642 C CA . GLU A 1 76 ? 2.817 2.228 8.015 1.00 94.50 76 GLU A CA 1
ATOM 643 C C . GLU A 1 76 ? 2.976 1.569 6.637 1.00 94.50 76 GLU A C 1
ATOM 645 O O . GLU A 1 76 ? 3.892 1.880 5.872 1.00 94.50 76 GLU A O 1
ATOM 650 N N . ARG A 1 77 ? 2.060 0.662 6.273 1.00 95.25 77 ARG A N 1
ATOM 651 C CA . ARG A 1 77 ? 2.081 0.032 4.949 1.00 95.25 77 ARG A CA 1
ATOM 652 C C . ARG A 1 77 ? 1.734 0.994 3.836 1.00 95.25 77 ARG A C 1
ATOM 654 O O . ARG A 1 77 ? 2.424 0.979 2.821 1.00 95.25 77 ARG A O 1
ATOM 661 N N . LEU A 1 78 ? 0.693 1.799 4.009 1.00 95.25 78 LEU A N 1
ATOM 662 C CA . LEU A 1 78 ? 0.314 2.801 3.018 1.00 95.25 78 LEU A CA 1
ATOM 663 C C . LEU A 1 78 ? 1.419 3.842 2.827 1.00 95.25 78 LEU A C 1
ATOM 665 O O . LEU A 1 78 ? 1.719 4.218 1.693 1.00 95.25 78 LEU A O 1
ATOM 669 N N . GLU A 1 79 ? 2.075 4.255 3.911 1.00 94.12 79 GLU A N 1
ATOM 670 C CA . GLU A 1 79 ? 3.232 5.147 3.855 1.00 94.12 79 GLU A CA 1
ATOM 671 C C . GLU A 1 79 ? 4.375 4.515 3.054 1.00 94.12 79 GLU A C 1
ATOM 673 O O . GLU A 1 79 ? 4.877 5.144 2.122 1.00 94.12 79 GLU A O 1
ATOM 678 N N . LEU A 1 80 ? 4.715 3.246 3.312 1.00 95.12 80 LEU A N 1
ATOM 679 C CA . LEU A 1 80 ? 5.748 2.547 2.543 1.00 95.12 80 LEU A CA 1
ATOM 680 C C . LEU A 1 80 ? 5.373 2.391 1.060 1.00 95.12 80 LEU A C 1
ATOM 682 O O . LEU A 1 80 ? 6.215 2.573 0.183 1.00 95.12 80 LEU A O 1
ATOM 686 N N . MET A 1 81 ? 4.118 2.058 0.748 1.00 95.62 81 MET A N 1
ATOM 687 C CA . MET A 1 81 ? 3.651 1.954 -0.641 1.00 95.62 81 MET A CA 1
ATOM 688 C C . MET A 1 81 ? 3.691 3.316 -1.358 1.00 95.62 81 MET A C 1
ATOM 690 O O . MET A 1 81 ? 3.993 3.384 -2.552 1.00 95.62 81 MET A O 1
ATOM 694 N N . THR A 1 82 ? 3.434 4.405 -0.631 1.00 94.50 82 THR A N 1
ATOM 695 C CA . THR A 1 82 ? 3.559 5.775 -1.145 1.00 94.50 82 THR A CA 1
ATOM 696 C C . THR A 1 82 ? 5.027 6.146 -1.370 1.00 94.50 82 THR A C 1
ATOM 698 O O . THR A 1 82 ? 5.366 6.693 -2.418 1.00 94.50 82 THR A O 1
ATOM 701 N N . GLU A 1 83 ? 5.917 5.800 -0.433 1.00 93.06 83 GLU A N 1
ATOM 702 C CA . GLU A 1 83 ? 7.371 5.996 -0.550 1.00 93.06 83 GLU A CA 1
ATOM 703 C C . GLU A 1 83 ? 7.945 5.245 -1.759 1.00 93.06 83 GLU A C 1
ATOM 705 O O . GLU A 1 83 ? 8.800 5.761 -2.478 1.00 93.06 83 GLU A O 1
ATOM 710 N N . LYS A 1 84 ? 7.425 4.043 -2.026 1.00 93.69 84 LYS A N 1
ATOM 711 C CA . LYS A 1 84 ? 7.776 3.216 -3.186 1.00 93.69 84 LYS A CA 1
ATOM 712 C C . LYS A 1 84 ? 7.152 3.668 -4.508 1.00 93.69 84 LYS A C 1
ATOM 714 O O . LYS A 1 84 ? 7.398 3.039 -5.539 1.00 93.69 84 LYS A O 1
ATOM 719 N N . ASP A 1 85 ? 6.397 4.763 -4.491 1.00 93.62 85 ASP A N 1
ATOM 720 C CA . ASP A 1 85 ? 5.789 5.390 -5.666 1.00 93.62 85 ASP A CA 1
ATOM 721 C C . ASP A 1 85 ? 4.848 4.451 -6.445 1.00 93.62 85 ASP A C 1
ATOM 723 O O . ASP A 1 85 ? 4.708 4.557 -7.664 1.00 93.62 85 ASP A O 1
ATOM 727 N N . ILE A 1 86 ? 4.200 3.509 -5.746 1.00 95.69 86 ILE A N 1
ATOM 728 C CA . ILE A 1 86 ? 3.230 2.579 -6.350 1.00 95.69 86 ILE A CA 1
ATOM 729 C C . ILE A 1 86 ? 1.778 3.001 -6.117 1.00 95.69 86 ILE A C 1
ATOM 731 O O . ILE A 1 86 ? 0.921 2.674 -6.937 1.00 95.69 86 ILE A O 1
ATOM 735 N N . ILE A 1 87 ? 1.510 3.789 -5.073 1.00 95.69 87 ILE A N 1
ATOM 736 C CA . ILE A 1 87 ? 0.203 4.410 -4.816 1.00 95.69 87 ILE A CA 1
ATOM 737 C C . ILE A 1 87 ? 0.339 5.925 -4.621 1.00 95.69 87 ILE A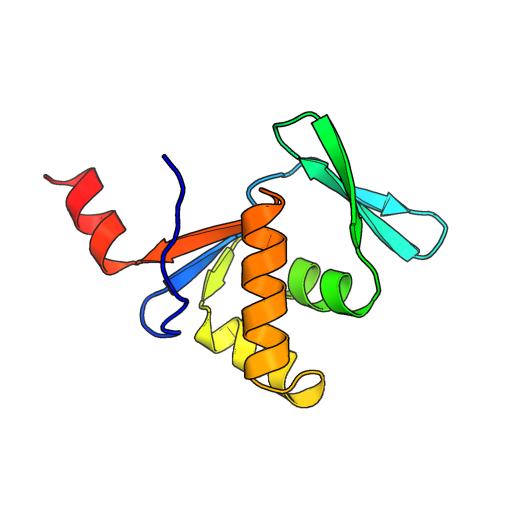 C 1
ATOM 739 O O . ILE A 1 87 ? 1.414 6.437 -4.298 1.00 95.69 87 ILE A O 1
ATOM 743 N N . CYS A 1 88 ? -0.759 6.644 -4.828 1.00 93.81 88 CYS A N 1
ATOM 744 C CA . CYS A 1 88 ? -0.925 8.046 -4.464 1.00 93.81 88 CYS A CA 1
ATOM 745 C C . CYS A 1 88 ? -1.985 8.159 -3.368 1.00 93.81 88 CYS A C 1
ATOM 747 O O . CYS A 1 88 ? -2.942 7.390 -3.374 1.00 93.81 88 CYS A O 1
ATOM 749 N N . ILE A 1 89 ? -1.829 9.135 -2.474 1.00 91.62 89 ILE A N 1
ATOM 750 C CA . ILE A 1 89 ? -2.859 9.521 -1.508 1.00 91.62 89 ILE A CA 1
ATOM 751 C C . ILE A 1 89 ? -3.174 10.993 -1.747 1.00 91.62 89 ILE A C 1
ATOM 753 O O . ILE A 1 89 ? -2.283 11.845 -1.661 1.00 91.62 89 ILE A O 1
ATOM 757 N N . GLU A 1 90 ? -4.426 11.292 -2.071 1.00 89.44 90 GLU A N 1
ATOM 758 C CA . GLU A 1 90 ? -4.889 12.635 -2.406 1.00 89.44 90 GLU A CA 1
ATOM 759 C C . GLU A 1 90 ? -6.010 13.068 -1.471 1.00 89.44 90 GLU A C 1
ATOM 761 O O . GLU A 1 90 ? -6.920 12.299 -1.173 1.00 89.44 90 GLU A O 1
ATOM 766 N N . ASN A 1 91 ? -5.971 14.321 -1.023 1.00 84.94 91 ASN A N 1
ATOM 767 C CA . ASN A 1 91 ? -7.077 14.893 -0.272 1.00 84.94 91 ASN A CA 1
ATOM 768 C C . ASN A 1 91 ? -8.140 15.416 -1.251 1.00 84.94 91 ASN A C 1
ATOM 770 O O . ASN A 1 91 ? -7.848 16.303 -2.055 1.00 84.94 91 ASN A O 1
ATOM 774 N N . LYS A 1 92 ? -9.371 14.900 -1.155 1.00 74.44 92 LYS A N 1
ATOM 775 C CA . LYS A 1 92 ? -10.510 15.278 -2.008 1.00 74.44 92 LYS A CA 1
ATOM 776 C C . LYS A 1 92 ? -10.772 16.791 -2.002 1.00 74.44 92 LYS A C 1
ATOM 778 O O . LYS A 1 92 ? -11.152 17.347 -3.033 1.00 74.44 92 LYS A O 1
ATOM 783 N N . ASP A 1 93 ? -10.539 17.463 -0.874 1.00 72.38 93 ASP A N 1
ATOM 784 C CA . ASP A 1 93 ? -10.771 18.904 -0.727 1.00 72.38 93 ASP A CA 1
ATOM 785 C C . ASP A 1 93 ? -9.694 19.738 -1.458 1.00 72.38 93 ASP A C 1
ATOM 787 O O . ASP A 1 93 ? -9.984 20.817 -1.984 1.00 72.38 93 ASP A O 1
ATOM 791 N N . ASP A 1 94 ? -8.463 19.225 -1.570 1.00 62.94 94 ASP A N 1
ATOM 792 C CA . ASP A 1 94 ? -7.371 19.878 -2.309 1.00 62.94 94 ASP A CA 1
ATOM 793 C C . ASP A 1 94 ? -7.517 19.712 -3.830 1.00 62.94 94 ASP A C 1
ATOM 795 O O . ASP A 1 94 ? -7.148 20.612 -4.595 1.00 62.94 94 ASP A O 1
ATOM 799 N N . SER A 1 95 ? -8.087 18.591 -4.285 1.00 54.88 95 SER A N 1
ATOM 800 C CA . SER A 1 95 ? -8.321 18.303 -5.707 1.00 54.88 95 SER A CA 1
ATOM 801 C C . SER A 1 95 ? -9.263 19.326 -6.352 1.00 54.88 95 SER A C 1
ATOM 803 O O . SER A 1 95 ? -9.044 19.748 -7.490 1.00 54.88 95 SER A O 1
ATOM 805 N N . TYR A 1 96 ? -10.272 19.793 -5.608 1.00 54.09 96 TYR A N 1
ATOM 806 C CA . TYR A 1 96 ? -11.232 20.795 -6.081 1.00 54.09 96 TYR A CA 1
ATOM 807 C C . TYR A 1 96 ? -10.578 22.166 -6.320 1.00 54.09 96 TYR A C 1
ATOM 809 O O . TYR A 1 96 ? -10.851 22.829 -7.322 1.00 54.09 96 TYR A O 1
ATOM 817 N N . ASN A 1 97 ? -9.649 22.567 -5.448 1.00 49.84 97 ASN A N 1
ATOM 818 C CA . ASN A 1 97 ? -8.944 23.846 -5.561 1.00 49.84 97 ASN A CA 1
ATOM 819 C C . ASN A 1 97 ? -7.947 23.888 -6.731 1.00 49.84 97 ASN A C 1
ATOM 821 O O . ASN A 1 97 ? -7.643 24.969 -7.224 1.00 49.84 97 ASN A O 1
ATOM 825 N N . ARG A 1 98 ? -7.443 22.740 -7.206 1.00 54.44 98 ARG A N 1
ATOM 826 C CA . ARG A 1 98 ? -6.505 22.686 -8.347 1.00 54.44 98 ARG A CA 1
ATOM 827 C C . ARG A 1 98 ? -7.178 22.754 -9.719 1.00 54.44 98 ARG A C 1
ATOM 829 O O . ARG A 1 98 ? -6.522 23.148 -10.676 1.00 54.44 98 ARG A O 1
ATOM 836 N N . LEU A 1 99 ? -8.444 22.350 -9.834 1.00 50.94 99 LEU A N 1
ATOM 837 C CA . LEU A 1 99 ? -9.171 22.337 -11.112 1.00 50.94 99 LEU A CA 1
ATOM 838 C C . LEU A 1 99 ? -9.912 23.648 -11.407 1.00 50.94 99 LEU A C 1
ATOM 840 O O . LEU A 1 99 ? -10.211 23.928 -12.566 1.00 50.94 99 LEU A O 1
ATOM 844 N N . PHE A 1 100 ? -10.200 24.447 -10.379 1.00 49.84 100 PHE A N 1
ATOM 845 C CA . PHE A 1 100 ? -11.016 25.661 -10.498 1.00 49.84 100 PHE A CA 1
ATOM 846 C C . PHE A 1 100 ? -10.380 26.910 -9.861 1.00 49.84 100 PHE A C 1
ATOM 848 O O . PHE A 1 100 ? -11.065 27.925 -9.720 1.00 49.84 100 PHE A O 1
ATOM 855 N N . GLY A 1 101 ? -9.104 26.832 -9.466 1.00 44.75 101 GLY A N 1
ATOM 856 C CA . GLY A 1 101 ? -8.313 27.932 -8.896 1.00 44.75 101 GLY A CA 1
ATOM 857 C C . GLY A 1 101 ? -7.423 28.637 -9.910 1.00 44.75 101 GLY A C 1
ATOM 858 O O . GLY A 1 101 ? -6.917 27.957 -10.829 1.00 44.75 101 GLY A O 1
#